Protein AF-A0A3B0ZGQ3-F1 (afdb_monomer_lite)

Radius of gyration: 21.42 Å; chains: 1; bounding box: 50×43×48 Å

pLDDT: mean 82.12, std 12.54, range [58.59, 97.38]

Secondary structure (DSSP, 8-state):
-HHHHHHHHHHHT--------------------SS--EEEEETTEEEEEEEHHHHHHH-THHHHHH-S-SEEEEE-S-HHHHT--

Organism: NCBI:txid652676

Sequence (85 aa):
MRITSFLLLLFGLSGCWFKPAVIGNSAPFSGAGG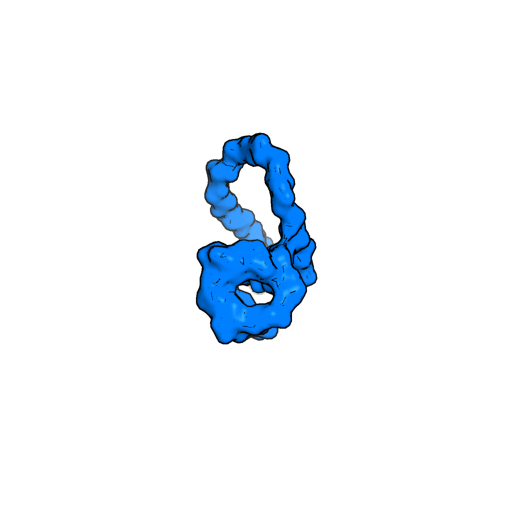HVVHVISHGWHTGLVVPAKEIQARIPALQDQFGDVGSLEFGWGDKGFYQAE

Structure (mmCIF, N/CA/C/O backbone):
data_AF-A0A3B0ZGQ3-F1
#
_entry.id   AF-A0A3B0ZGQ3-F1
#
loop_
_atom_site.group_PDB
_atom_site.id
_atom_site.type_symbol
_atom_site.label_atom_id
_atom_site.label_alt_id
_atom_site.label_comp_id
_atom_site.label_asym_id
_atom_site.label_entity_id
_atom_site.label_seq_id
_atom_site.pdbx_PDB_ins_code
_atom_site.Cartn_x
_atom_site.Cartn_y
_atom_site.Cartn_z
_atom_site.occupancy
_atom_site.B_iso_or_equiv
_atom_site.auth_seq_id
_atom_site.auth_comp_id
_atom_site.auth_asym_id
_atom_site.auth_atom_id
_atom_site.pdbx_PDB_model_num
ATOM 1 N N . MET A 1 1 ? 30.701 -22.785 -37.114 1.00 58.75 1 MET A N 1
ATOM 2 C CA . MET A 1 1 ? 30.104 -23.277 -35.849 1.00 58.75 1 MET A CA 1
ATOM 3 C C . MET A 1 1 ? 30.653 -22.592 -34.599 1.00 58.75 1 MET A C 1
ATOM 5 O O . MET A 1 1 ? 29.853 -22.256 -33.747 1.00 58.75 1 MET A O 1
ATOM 9 N N . ARG A 1 2 ? 31.964 -22.322 -34.467 1.00 68.50 2 ARG A N 1
ATOM 10 C CA . ARG A 1 2 ? 32.517 -21.673 -33.254 1.00 68.50 2 ARG A CA 1
ATOM 11 C C . AR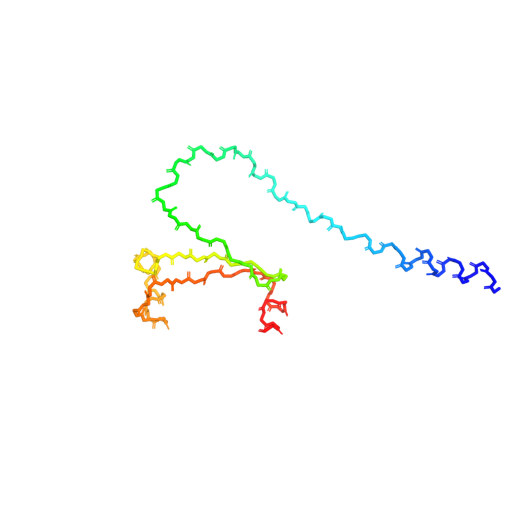G A 1 2 ? 32.128 -20.196 -33.073 1.00 68.50 2 ARG A C 1
ATOM 13 O O . ARG A 1 2 ? 31.809 -19.785 -31.967 1.00 68.50 2 ARG A O 1
ATOM 20 N N . ILE A 1 3 ? 32.115 -19.421 -34.159 1.00 73.25 3 ILE A N 1
ATOM 21 C CA . ILE A 1 3 ? 31.825 -17.974 -34.124 1.00 73.25 3 ILE A CA 1
ATOM 22 C C . ILE A 1 3 ? 30.329 -17.706 -33.909 1.00 73.25 3 ILE A C 1
ATOM 24 O O . ILE A 1 3 ? 29.961 -16.834 -33.130 1.00 73.25 3 ILE A O 1
ATOM 28 N N . THR A 1 4 ? 29.461 -18.499 -34.544 1.00 74.19 4 THR A N 1
ATOM 29 C CA . THR A 1 4 ? 28.005 -18.391 -34.379 1.00 74.19 4 THR A CA 1
ATOM 30 C C . THR A 1 4 ? 27.561 -18.696 -32.951 1.00 74.19 4 THR A C 1
ATOM 32 O O . THR A 1 4 ? 26.749 -17.956 -32.408 1.00 74.19 4 THR A O 1
ATOM 35 N N . SER A 1 5 ? 28.137 -19.713 -32.301 1.00 72.56 5 SER A N 1
ATOM 36 C CA . SER A 1 5 ? 27.865 -19.988 -30.882 1.00 72.56 5 SER A CA 1
ATOM 37 C C . SER A 1 5 ? 28.335 -18.861 -29.960 1.00 72.56 5 SER A C 1
ATOM 39 O O . SER A 1 5 ? 27.660 -18.565 -28.981 1.00 72.56 5 SER A O 1
ATOM 41 N N . PHE A 1 6 ? 29.452 -18.201 -30.280 1.00 78.00 6 PHE A N 1
ATOM 42 C CA . PHE A 1 6 ? 29.967 -17.083 -29.485 1.00 78.00 6 PHE A CA 1
ATOM 43 C C . PHE A 1 6 ? 29.080 -15.833 -29.600 1.00 78.00 6 PHE A C 1
ATOM 45 O O . PHE A 1 6 ? 28.800 -15.173 -28.604 1.00 78.00 6 PHE A O 1
ATOM 52 N N . LEU A 1 7 ? 28.574 -15.552 -30.805 1.00 78.62 7 LEU A N 1
ATOM 53 C CA . LEU A 1 7 ? 27.619 -14.468 -31.057 1.00 78.62 7 LEU A CA 1
ATOM 54 C C . LEU A 1 7 ? 26.275 -14.699 -30.353 1.00 78.62 7 LEU A C 1
ATOM 56 O O . LEU A 1 7 ? 25.734 -13.763 -29.774 1.00 78.62 7 LEU A O 1
ATOM 60 N N . LEU A 1 8 ? 25.766 -15.936 -30.340 1.00 78.44 8 LEU A N 1
ATOM 61 C CA . LEU A 1 8 ? 24.556 -16.294 -29.587 1.00 78.44 8 LEU A CA 1
ATOM 62 C C . LEU A 1 8 ? 24.738 -16.126 -28.071 1.00 78.44 8 LEU A C 1
ATOM 64 O O . LEU A 1 8 ? 23.825 -15.659 -27.396 1.00 78.44 8 LEU A O 1
ATOM 68 N N . LEU A 1 9 ? 25.921 -16.456 -27.542 1.00 78.94 9 LEU A N 1
ATOM 69 C CA . LEU A 1 9 ? 26.235 -16.286 -26.121 1.00 78.94 9 LEU A CA 1
ATOM 70 C C . LEU A 1 9 ? 26.285 -14.801 -25.719 1.00 78.94 9 LEU A C 1
ATOM 72 O O . LEU A 1 9 ? 25.757 -14.421 -24.678 1.00 78.94 9 LEU A O 1
ATOM 76 N N . LEU A 1 10 ? 26.875 -13.956 -26.570 1.00 76.31 10 LEU A N 1
ATOM 77 C CA . LEU A 1 10 ? 26.927 -12.502 -26.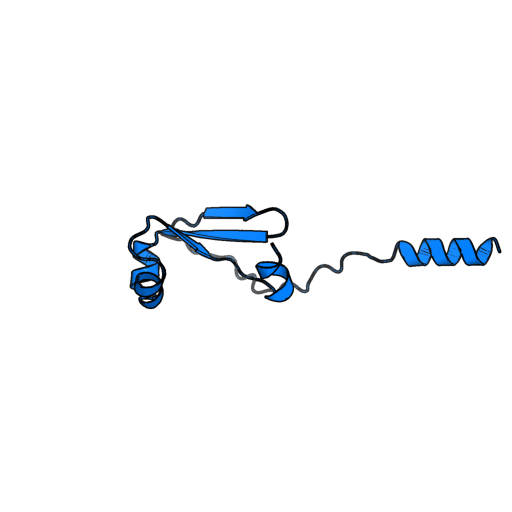380 1.00 76.31 10 LEU A CA 1
ATOM 78 C C . LEU A 1 10 ? 25.536 -11.856 -26.452 1.00 76.31 10 LEU A C 1
ATOM 80 O O . LEU A 1 10 ? 25.254 -10.931 -25.695 1.00 76.31 10 LEU A O 1
ATOM 84 N N . PHE A 1 11 ? 24.651 -12.364 -27.315 1.00 74.81 11 PHE A N 1
ATOM 85 C CA . PHE A 1 11 ? 23.272 -11.878 -27.420 1.00 74.81 11 PHE A CA 1
ATOM 86 C C . PHE A 1 11 ? 22.404 -12.275 -26.215 1.00 74.81 11 PHE A C 1
ATOM 88 O O . PHE A 1 11 ? 21.462 -11.567 -25.885 1.00 74.81 11 PHE A O 1
ATOM 95 N N . GLY A 1 12 ? 22.731 -13.372 -25.524 1.00 71.00 12 GLY A N 1
ATOM 96 C CA . GLY A 1 12 ? 22.048 -13.781 -24.291 1.00 71.00 12 GLY A CA 1
ATOM 97 C C . GLY A 1 12 ? 22.399 -12.931 -23.062 1.00 71.00 12 GLY A C 1
ATOM 98 O O . GLY A 1 12 ? 21.668 -12.954 -22.077 1.00 71.00 12 GLY A O 1
ATOM 99 N N . LEU A 1 13 ? 23.495 -12.165 -23.113 1.00 71.62 13 LEU A N 1
ATOM 100 C CA . LEU A 1 13 ? 23.983 -11.338 -22.001 1.00 71.62 13 LEU A CA 1
ATOM 101 C C . LEU A 1 13 ? 23.549 -9.864 -22.097 1.00 71.62 13 LEU A C 1
ATOM 103 O O . LEU A 1 13 ? 23.826 -9.090 -21.185 1.00 71.62 13 LEU A O 1
ATOM 107 N N . SER A 1 14 ? 22.860 -9.457 -23.169 1.00 66.50 14 SER A N 1
ATOM 108 C CA . SER A 1 14 ? 22.423 -8.067 -23.383 1.00 66.50 14 SER A CA 1
ATOM 109 C C . SER A 1 14 ? 21.106 -7.705 -22.683 1.00 66.50 14 SER A C 1
ATOM 111 O O . SER A 1 14 ? 20.609 -6.590 -22.847 1.00 66.50 14 SER A O 1
ATOM 113 N N . GLY A 1 15 ? 20.572 -8.593 -21.840 1.00 63.28 15 GLY A N 1
ATOM 114 C CA . GLY A 1 15 ? 19.457 -8.311 -20.934 1.00 63.28 15 GLY A CA 1
ATOM 115 C C . GLY A 1 15 ? 19.857 -7.419 -19.755 1.00 63.28 15 GLY A C 1
ATOM 116 O O . GLY A 1 15 ? 19.570 -7.748 -18.608 1.00 63.28 15 GLY A O 1
ATOM 117 N N . CYS A 1 16 ? 20.553 -6.307 -20.000 1.00 66.12 16 CYS A N 1
ATOM 118 C CA . CYS A 1 16 ? 20.766 -5.298 -18.972 1.00 66.12 16 CYS A CA 1
ATOM 119 C C . CYS A 1 16 ? 19.414 -4.669 -18.633 1.00 66.12 16 CYS A C 1
ATOM 121 O O . CYS A 1 16 ? 18.805 -3.999 -19.467 1.00 66.12 16 CYS A O 1
ATOM 123 N N . TRP A 1 17 ? 18.962 -4.908 -17.402 1.00 66.75 17 TRP A N 1
ATOM 124 C CA . TRP A 1 17 ? 17.784 -4.316 -16.777 1.00 66.75 17 TRP A CA 1
ATOM 125 C C . TRP A 1 17 ? 17.829 -2.793 -16.950 1.00 66.75 17 TRP A C 1
ATOM 127 O O . TRP A 1 17 ? 18.577 -2.086 -16.272 1.00 66.75 17 TRP A O 1
ATOM 137 N N . PHE A 1 18 ? 17.091 -2.295 -17.944 1.00 69.19 18 PHE A N 1
ATOM 138 C CA . PHE A 1 18 ? 17.004 -0.875 -18.243 1.00 69.19 18 PHE A CA 1
ATOM 139 C C . PHE A 1 18 ? 16.406 -0.188 -17.019 1.00 69.19 18 PHE A C 1
ATOM 141 O O . PHE A 1 18 ? 15.258 -0.447 -16.655 1.00 69.19 18 PHE A O 1
ATOM 148 N N . LYS A 1 19 ? 17.201 0.646 -16.340 1.00 67.31 19 LYS A N 1
ATOM 149 C CA . LYS A 1 19 ? 16.727 1.401 -15.182 1.00 67.31 19 LYS A CA 1
ATOM 150 C C . LYS A 1 19 ? 15.555 2.264 -15.667 1.00 67.31 19 LYS A C 1
ATOM 152 O O . LYS A 1 19 ? 15.763 3.057 -16.589 1.00 67.31 19 LYS A O 1
ATOM 157 N N . PRO A 1 20 ? 14.338 2.108 -15.114 1.00 67.44 20 PRO A N 1
ATOM 158 C CA . PRO A 1 20 ? 13.199 2.876 -15.584 1.00 67.44 20 PRO A CA 1
ATOM 159 C C . PRO A 1 20 ? 13.511 4.363 -15.442 1.00 67.44 20 PRO A C 1
ATOM 161 O O . PRO A 1 20 ? 14.179 4.779 -14.489 1.00 67.44 20 PRO A O 1
ATOM 164 N N . ALA A 1 21 ? 13.046 5.158 -16.406 1.00 69.75 21 ALA A N 1
ATOM 165 C CA . ALA A 1 21 ? 13.119 6.605 -16.316 1.00 69.75 21 ALA A CA 1
ATOM 166 C C . ALA A 1 21 ? 12.320 7.040 -15.080 1.00 69.75 21 ALA A C 1
ATOM 168 O O . ALA A 1 21 ? 11.091 7.076 -15.098 1.00 69.75 21 ALA A O 1
ATOM 169 N N . VAL A 1 22 ? 13.020 7.307 -13.976 1.00 67.31 22 VAL A N 1
ATOM 170 C CA . VAL A 1 22 ? 12.409 7.890 -12.783 1.00 67.31 22 VAL A CA 1
ATOM 171 C C . VAL A 1 22 ? 11.912 9.269 -13.188 1.00 67.31 22 VAL A C 1
ATOM 173 O O . VAL A 1 22 ? 12.698 10.094 -13.657 1.00 67.31 22 VAL A O 1
ATOM 176 N N . ILE A 1 23 ? 10.610 9.515 -13.029 1.00 70.25 23 ILE A N 1
ATOM 177 C CA . ILE A 1 23 ? 10.044 10.852 -13.191 1.00 70.25 23 ILE A CA 1
ATOM 178 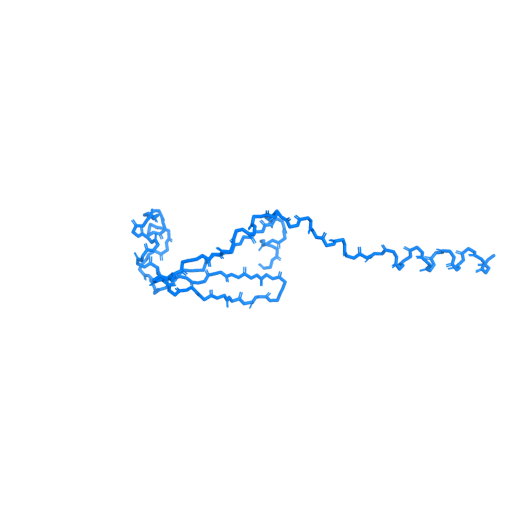C C . ILE A 1 23 ? 10.707 11.726 -12.125 1.00 70.25 23 ILE A C 1
ATOM 180 O O . ILE A 1 23 ? 10.443 11.585 -10.932 1.00 70.25 23 ILE A O 1
ATOM 184 N N . GLY A 1 24 ? 11.641 12.567 -12.564 1.00 59.69 24 GLY A N 1
ATOM 185 C CA . GLY A 1 24 ? 12.478 13.405 -11.716 1.00 59.69 24 GLY A CA 1
ATOM 186 C C . GLY A 1 24 ? 11.701 14.568 -11.120 1.00 59.69 24 GLY A C 1
ATOM 187 O O . GLY A 1 24 ? 11.951 15.713 -11.467 1.00 59.69 24 GLY A O 1
ATOM 188 N N . ASN A 1 25 ? 10.777 14.288 -10.206 1.00 61.12 25 ASN A N 1
ATOM 189 C CA . ASN A 1 25 ? 10.312 15.283 -9.250 1.00 61.12 25 ASN A CA 1
ATOM 190 C C . ASN A 1 25 ? 11.113 15.102 -7.962 1.00 61.12 25 ASN A C 1
ATOM 192 O O . ASN A 1 25 ? 10.713 14.397 -7.043 1.00 61.12 25 ASN A O 1
ATOM 196 N N . SER A 1 26 ? 12.287 15.727 -7.933 1.00 63.06 26 SER A N 1
ATOM 197 C CA . SER A 1 26 ? 13.242 15.691 -6.824 1.00 63.06 26 SER A CA 1
ATOM 198 C C . SER A 1 26 ? 13.344 17.045 -6.124 1.00 63.06 26 SER A C 1
ATOM 200 O O . SER A 1 26 ? 14.439 17.476 -5.764 1.00 63.06 26 SER A O 1
ATOM 202 N N . ALA A 1 27 ? 12.222 17.750 -5.942 1.00 69.94 27 ALA A N 1
ATOM 203 C CA . ALA A 1 27 ? 12.214 18.808 -4.939 1.00 69.94 27 ALA A CA 1
ATOM 204 C C . ALA A 1 27 ? 12.510 18.135 -3.587 1.00 69.94 27 ALA A C 1
ATOM 206 O O . ALA A 1 27 ? 11.826 17.162 -3.252 1.00 69.94 27 ALA A O 1
ATOM 207 N N . PRO A 1 28 ? 13.536 18.573 -2.835 1.00 65.06 28 PRO A N 1
ATOM 208 C CA . PRO A 1 28 ? 13.803 18.006 -1.525 1.00 65.06 28 PRO A CA 1
ATOM 209 C C . PRO A 1 28 ? 12.538 18.154 -0.680 1.00 65.06 28 PRO A C 1
ATOM 211 O O . PRO A 1 28 ? 12.028 19.259 -0.482 1.00 65.06 28 PRO A O 1
ATOM 214 N N . PHE A 1 29 ? 11.997 17.022 -0.237 1.00 67.69 29 PHE A N 1
ATOM 215 C CA . PHE A 1 29 ? 10.837 17.013 0.636 1.00 67.69 29 PHE A CA 1
ATOM 216 C C . PHE A 1 29 ? 11.209 17.735 1.937 1.00 67.69 29 PHE A C 1
ATOM 218 O O . PHE A 1 29 ? 12.093 17.296 2.666 1.00 67.69 29 PHE A O 1
ATOM 225 N N . SER A 1 30 ? 10.556 18.868 2.196 1.00 68.06 30 SER A N 1
ATOM 226 C CA . SER A 1 30 ? 10.782 19.718 3.377 1.00 68.06 30 SER A CA 1
ATOM 227 C C . SER A 1 30 ? 9.668 19.553 4.426 1.00 68.06 30 SER A C 1
ATOM 229 O O . SER A 1 30 ? 9.485 20.376 5.318 1.00 68.06 30 SER A O 1
ATOM 231 N N . GLY A 1 31 ? 8.874 18.485 4.322 1.00 66.25 31 GLY A N 1
ATOM 232 C CA . GLY A 1 31 ? 7.825 18.201 5.291 1.00 66.25 31 GLY A CA 1
ATOM 233 C C . GLY A 1 31 ? 8.375 17.459 6.506 1.00 66.25 31 GLY A C 1
ATOM 234 O O . GLY A 1 31 ? 8.926 16.370 6.378 1.00 66.25 31 GLY A O 1
ATOM 235 N N . ALA A 1 32 ? 8.140 17.979 7.706 1.00 66.31 32 ALA A N 1
ATOM 236 C CA . ALA A 1 32 ? 8.074 17.133 8.893 1.00 66.31 32 ALA A CA 1
ATOM 237 C C . ALA A 1 32 ? 6.717 16.414 8.849 1.00 66.31 32 ALA A C 1
ATOM 239 O O . ALA A 1 32 ? 5.741 16.887 9.424 1.00 66.31 32 ALA A O 1
ATOM 240 N N . GLY A 1 33 ? 6.596 15.360 8.034 1.00 69.38 33 GLY A N 1
ATOM 241 C CA . GLY A 1 33 ? 5.336 14.630 7.884 1.00 69.38 33 GLY A CA 1
ATOM 242 C C . GLY A 1 33 ? 4.795 14.204 9.254 1.00 69.38 33 GLY A C 1
ATOM 243 O O . GLY A 1 33 ? 5.496 13.540 10.007 1.00 69.38 33 GLY A O 1
ATOM 244 N N . GLY A 1 34 ? 3.564 14.607 9.587 1.00 81.81 34 GLY A N 1
ATOM 245 C CA . GLY A 1 34 ? 2.928 14.285 10.874 1.00 81.81 34 GLY A CA 1
ATOM 246 C C . GLY A 1 34 ? 2.319 12.881 10.946 1.00 81.81 34 GLY A C 1
ATOM 247 O O . GLY A 1 34 ? 1.776 12.506 11.980 1.00 81.81 34 GLY A O 1
ATOM 248 N N . HIS A 1 35 ? 2.393 12.118 9.854 1.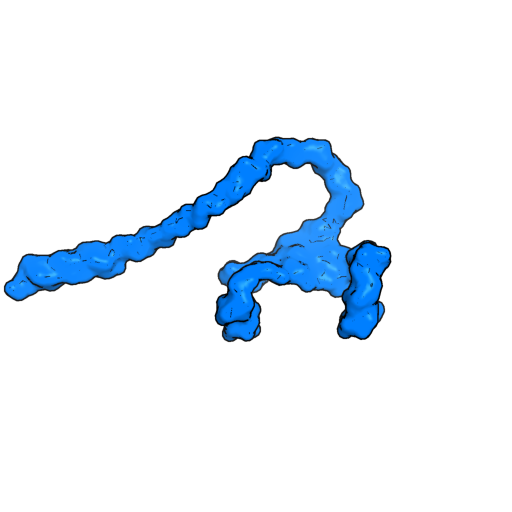00 82.81 35 HIS A N 1
ATOM 249 C CA . HIS A 1 35 ? 1.810 10.786 9.735 1.00 82.81 35 HIS A CA 1
ATOM 250 C C . HIS A 1 35 ? 2.915 9.744 9.592 1.00 82.81 35 HIS A C 1
ATOM 252 O O . HIS A 1 35 ? 3.859 9.927 8.821 1.00 82.81 35 HIS A O 1
ATOM 258 N N . VAL A 1 36 ? 2.768 8.635 10.310 1.00 84.81 36 VAL A N 1
ATOM 259 C CA . VAL A 1 36 ? 3.638 7.470 10.159 1.00 84.81 36 VAL A CA 1
ATOM 260 C C . VAL A 1 36 ? 3.081 6.598 9.040 1.00 84.81 36 VAL A C 1
ATOM 262 O O . VAL A 1 36 ? 1.911 6.223 9.060 1.00 84.81 36 VAL A O 1
ATOM 265 N N . VAL A 1 37 ? 3.933 6.275 8.070 1.00 90.38 37 VAL A N 1
ATOM 266 C CA . VAL A 1 37 ? 3.642 5.316 7.000 1.00 90.38 37 VAL A CA 1
ATOM 267 C C . VAL A 1 37 ? 4.687 4.217 7.078 1.00 90.38 37 VAL A C 1
ATOM 269 O O . VAL A 1 37 ? 5.883 4.505 7.156 1.00 90.38 37 VAL A O 1
ATOM 272 N N . HIS A 1 38 ? 4.251 2.962 7.056 1.00 93.69 38 HIS A N 1
ATOM 273 C CA . HIS A 1 38 ? 5.166 1.828 7.027 1.00 93.69 38 HIS A CA 1
ATOM 274 C C . HIS A 1 38 ? 5.359 1.366 5.588 1.00 93.69 38 HIS A C 1
ATOM 276 O O . HIS A 1 38 ? 4.388 1.176 4.860 1.00 93.69 38 HIS A O 1
ATOM 282 N N . VAL A 1 39 ? 6.614 1.167 5.194 1.00 94.19 39 VAL A N 1
ATOM 283 C CA . VAL A 1 39 ? 6.958 0.527 3.922 1.00 94.19 39 VAL A CA 1
ATOM 284 C C . VAL A 1 39 ? 7.161 -0.954 4.194 1.00 94.19 39 VAL A C 1
ATOM 286 O O . VAL A 1 39 ? 7.967 -1.314 5.054 1.00 94.19 39 VAL A O 1
ATOM 289 N N . ILE A 1 40 ? 6.435 -1.798 3.473 1.00 93.88 40 ILE A N 1
ATOM 290 C CA . ILE A 1 40 ? 6.513 -3.253 3.603 1.00 93.88 40 ILE A CA 1
ATOM 291 C C . ILE A 1 40 ? 6.964 -3.873 2.287 1.00 93.88 40 ILE A C 1
ATOM 293 O O . ILE A 1 40 ? 6.634 -3.377 1.212 1.00 93.88 40 ILE A O 1
ATOM 297 N N . SER A 1 41 ? 7.754 -4.940 2.379 1.00 90.31 41 SER A N 1
ATOM 298 C CA . SER A 1 41 ? 8.282 -5.656 1.220 1.00 90.31 41 SER A CA 1
ATOM 299 C C . SER A 1 41 ? 7.583 -7.000 1.066 1.00 90.31 41 SER A C 1
ATOM 301 O O . SER A 1 41 ? 7.498 -7.771 2.019 1.00 90.31 41 SER A O 1
ATOM 303 N N . HIS A 1 42 ? 7.168 -7.289 -0.163 1.00 87.19 42 HIS A N 1
ATOM 304 C CA . HIS A 1 42 ? 6.643 -8.572 -0.628 1.00 87.19 42 HIS A CA 1
ATOM 305 C C . HIS A 1 42 ? 7.581 -9.182 -1.688 1.00 87.19 42 HIS A C 1
ATOM 307 O O . HIS A 1 42 ? 7.147 -9.784 -2.662 1.00 87.19 42 HIS A O 1
ATOM 313 N N . GLY A 1 43 ? 8.897 -8.986 -1.550 1.00 87.38 43 GLY A N 1
ATOM 314 C CA . GLY A 1 43 ? 9.876 -9.421 -2.551 1.00 87.38 43 GLY A CA 1
ATOM 315 C C . GLY A 1 43 ? 9.953 -8.453 -3.732 1.00 87.38 43 GLY A C 1
ATOM 316 O O . GLY A 1 43 ? 10.572 -7.396 -3.610 1.00 87.38 43 GLY A O 1
ATOM 317 N N . TRP A 1 44 ? 9.346 -8.806 -4.870 1.00 85.19 44 TRP A N 1
ATOM 318 C CA . TRP A 1 44 ? 9.314 -7.947 -6.068 1.00 85.19 44 TRP A CA 1
ATOM 319 C C . TRP A 1 44 ? 8.314 -6.789 -5.955 1.00 85.19 44 TRP A C 1
ATOM 321 O O . TRP A 1 44 ? 8.369 -5.850 -6.751 1.00 85.19 44 TRP A O 1
ATOM 331 N N . HIS A 1 45 ? 7.446 -6.835 -4.945 1.00 84.94 45 HIS A N 1
ATOM 332 C CA . HIS A 1 45 ? 6.439 -5.825 -4.652 1.00 84.94 45 HIS A CA 1
ATOM 333 C C . HIS A 1 45 ? 6.750 -5.072 -3.353 1.00 84.94 45 HIS A C 1
ATOM 335 O O . HIS A 1 45 ? 7.395 -5.592 -2.437 1.00 84.94 45 HIS A O 1
ATOM 341 N N . THR A 1 46 ? 6.274 -3.829 -3.273 1.00 89.44 46 THR A N 1
ATOM 342 C CA . THR A 1 46 ? 6.324 -2.998 -2.066 1.00 89.44 46 THR A CA 1
ATOM 343 C C . THR A 1 46 ? 4.937 -2.423 -1.817 1.00 89.44 46 THR A C 1
ATOM 345 O O . THR A 1 46 ? 4.271 -1.991 -2.758 1.00 89.44 46 THR A O 1
ATOM 348 N N . GLY A 1 47 ? 4.532 -2.399 -0.554 1.00 92.25 47 GLY A N 1
ATOM 349 C CA . GLY A 1 47 ? 3.272 -1.823 -0.101 1.00 92.25 47 GLY A CA 1
ATOM 350 C C . GLY A 1 47 ? 3.502 -0.686 0.889 1.00 92.25 47 GLY A C 1
ATOM 351 O O . GLY A 1 47 ? 4.560 -0.578 1.522 1.00 92.25 47 GLY A O 1
ATOM 352 N N . LEU A 1 48 ? 2.494 0.172 1.033 1.00 95.44 48 LEU A N 1
ATOM 353 C CA . LEU A 1 48 ? 2.429 1.187 2.083 1.00 95.44 48 LEU A CA 1
ATOM 354 C C . LEU A 1 48 ? 1.304 0.850 3.051 1.00 95.44 48 LEU A C 1
ATOM 356 O O . LEU A 1 48 ? 0.151 0.769 2.641 1.00 95.44 48 LEU A O 1
ATOM 360 N N . VAL A 1 49 ? 1.617 0.721 4.337 1.00 96.44 49 VAL A N 1
ATOM 361 C CA . VAL A 1 49 ? 0.609 0.530 5.385 1.00 96.44 49 VAL A CA 1
ATOM 362 C C . VAL A 1 49 ? 0.359 1.845 6.107 1.00 96.44 49 VAL A C 1
ATOM 364 O O . VAL A 1 49 ? 1.295 2.495 6.587 1.00 96.44 49 VAL A O 1
ATOM 367 N N . VAL A 1 50 ? -0.918 2.215 6.203 1.00 95.56 50 VAL A N 1
ATOM 368 C CA . VAL A 1 50 ? -1.396 3.436 6.868 1.00 95.56 50 VAL A CA 1
ATOM 369 C C . VAL A 1 50 ? -2.535 3.125 7.851 1.00 95.56 50 VAL A C 1
ATOM 371 O O . VAL A 1 50 ? -3.234 2.121 7.676 1.00 95.56 50 VAL A O 1
ATOM 374 N N . PRO A 1 51 ? -2.768 3.972 8.873 1.00 95.56 51 PRO A N 1
ATOM 375 C CA . PRO A 1 51 ? -3.911 3.825 9.774 1.00 95.56 51 PRO A CA 1
ATOM 376 C C . PRO A 1 51 ? -5.244 3.885 9.017 1.00 95.56 51 PRO A C 1
ATOM 378 O O . PRO A 1 51 ? -5.518 4.852 8.299 1.00 95.56 51 PRO A O 1
ATOM 381 N N . ALA A 1 52 ? -6.098 2.874 9.198 1.00 96.12 52 ALA A N 1
ATOM 382 C CA . ALA A 1 52 ? -7.332 2.753 8.418 1.00 96.12 52 ALA A CA 1
ATOM 383 C C . ALA A 1 52 ? -8.308 3.898 8.713 1.00 96.12 52 ALA A C 1
ATOM 385 O O . ALA A 1 52 ? -8.821 4.524 7.792 1.00 96.12 52 ALA A O 1
ATOM 386 N N . LYS A 1 53 ? -8.473 4.251 9.994 1.00 95.00 53 LYS A N 1
ATOM 387 C CA . LYS A 1 53 ? -9.353 5.340 10.438 1.00 95.00 53 LYS A CA 1
ATOM 388 C C . LYS A 1 53 ? -9.073 6.664 9.721 1.00 95.00 53 LYS A C 1
ATOM 390 O O . LYS A 1 53 ? -9.999 7.376 9.340 1.00 95.00 53 LYS A O 1
ATOM 395 N N . GLU A 1 54 ? -7.799 7.007 9.539 1.00 93.69 54 GLU A N 1
ATOM 396 C CA . GLU A 1 54 ? -7.404 8.262 8.892 1.00 93.69 54 GLU A CA 1
ATOM 397 C C . GLU A 1 54 ? -7.673 8.241 7.385 1.00 93.69 54 GLU A C 1
ATOM 399 O O . GLU A 1 54 ? -8.142 9.239 6.832 1.00 93.69 54 GLU A O 1
ATOM 404 N N . ILE A 1 55 ? -7.397 7.119 6.712 1.00 95.12 55 ILE A N 1
ATOM 405 C CA . ILE A 1 55 ? -7.581 7.022 5.261 1.00 95.12 55 ILE A CA 1
ATOM 406 C C . ILE A 1 55 ? -9.046 6.792 4.873 1.00 95.12 55 ILE A C 1
ATOM 408 O O . ILE A 1 55 ? -9.503 7.383 3.900 1.00 95.12 55 ILE A O 1
ATOM 412 N N . GLN A 1 56 ? -9.818 6.037 5.660 1.00 97.19 56 GLN A N 1
ATOM 413 C CA . GLN A 1 56 ? -11.259 5.837 5.466 1.00 97.19 56 GLN A CA 1
ATOM 414 C C . GLN A 1 56 ? -12.041 7.143 5.661 1.00 97.19 56 GLN A C 1
ATOM 416 O O . GLN A 1 56 ? -12.987 7.402 4.924 1.00 97.19 56 GLN A O 1
ATOM 421 N N . ALA A 1 57 ? -11.597 8.030 6.560 1.00 95.38 57 ALA A N 1
ATOM 422 C CA . ALA A 1 57 ? -12.167 9.375 6.681 1.00 95.38 57 ALA A CA 1
ATOM 423 C C . ALA A 1 57 ? -11.970 10.230 5.412 1.00 95.38 57 ALA A C 1
ATOM 425 O O . ALA A 1 57 ? -12.754 11.141 5.151 1.00 95.38 57 ALA A O 1
ATOM 426 N N . ARG A 1 58 ? -10.926 9.951 4.619 1.00 95.12 58 ARG A N 1
ATOM 427 C CA . ARG A 1 58 ? -10.640 10.642 3.348 1.00 95.12 58 ARG A CA 1
ATOM 428 C C . ARG A 1 58 ? -11.243 9.929 2.139 1.00 95.12 58 ARG A C 1
ATOM 430 O O . ARG A 1 58 ? -11.574 10.587 1.157 1.00 95.12 58 ARG A O 1
ATOM 437 N N . ILE A 1 59 ? -11.374 8.605 2.204 1.00 96.25 59 ILE A N 1
ATOM 438 C CA . ILE A 1 59 ? -11.907 7.744 1.146 1.00 96.25 59 ILE A CA 1
ATOM 439 C C . ILE A 1 59 ? -12.977 6.823 1.764 1.00 96.25 59 ILE A C 1
ATOM 441 O O . ILE A 1 59 ? -12.690 5.660 2.057 1.00 96.25 59 ILE A O 1
ATOM 445 N N . PRO A 1 60 ? -14.217 7.312 1.959 1.00 95.94 60 PRO A N 1
ATOM 446 C CA . PRO A 1 60 ? -15.265 6.563 2.661 1.00 95.94 60 PRO A CA 1
ATOM 447 C C . PRO A 1 60 ? -15.607 5.210 2.032 1.00 95.94 60 PRO A C 1
ATOM 449 O O . PRO A 1 60 ? -15.930 4.273 2.748 1.00 95.94 60 PRO A O 1
ATOM 452 N N . ALA A 1 61 ? -15.433 5.059 0.715 1.00 97.38 61 ALA A N 1
ATOM 453 C CA . ALA A 1 61 ? -15.633 3.779 0.031 1.00 97.38 61 ALA A CA 1
ATOM 454 C C . ALA A 1 61 ? -14.744 2.642 0.583 1.00 97.38 61 ALA A C 1
ATOM 456 O O . ALA A 1 61 ? -15.106 1.472 0.489 1.00 97.38 61 A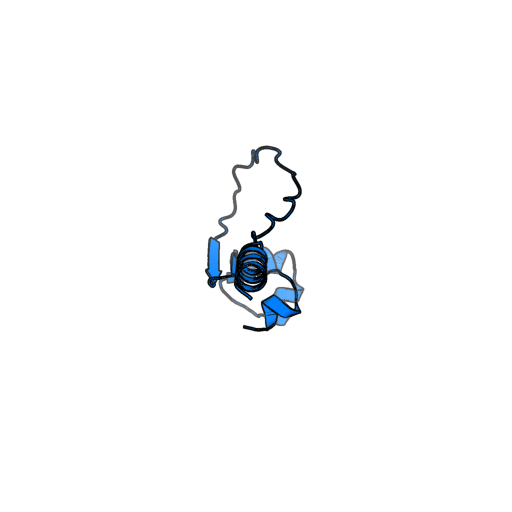LA A O 1
ATOM 457 N N . LEU A 1 62 ? -13.594 2.964 1.193 1.00 97.19 62 LEU A N 1
ATOM 458 C CA . LEU A 1 62 ? -12.754 1.970 1.867 1.00 97.19 62 LEU A CA 1
ATOM 459 C C . LEU A 1 62 ? -13.404 1.439 3.153 1.00 97.19 62 LEU A C 1
ATOM 461 O O . LEU A 1 62 ? -13.145 0.302 3.534 1.00 97.19 62 LEU A O 1
ATOM 465 N N . GLN A 1 63 ? -14.238 2.233 3.829 1.00 97.19 63 GLN A N 1
ATOM 466 C CA . GLN A 1 63 ? -15.011 1.767 4.982 1.00 97.19 63 GLN A CA 1
ATOM 467 C C . GLN A 1 63 ? -16.065 0.753 4.542 1.00 97.19 63 GLN A C 1
ATOM 469 O O . GLN A 1 63 ? -16.203 -0.295 5.172 1.00 97.19 63 GLN A O 1
ATOM 474 N N . ASP A 1 64 ? -16.760 1.049 3.443 1.00 96.25 64 ASP A N 1
ATOM 475 C CA . ASP A 1 64 ? -17.783 0.166 2.882 1.00 96.25 64 ASP A CA 1
ATOM 476 C C . ASP A 1 64 ? -17.179 -1.166 2.414 1.00 96.25 64 ASP A C 1
ATOM 478 O O . ASP A 1 64 ? -17.793 -2.220 2.567 1.00 96.25 64 ASP A O 1
ATOM 482 N N . GLN A 1 65 ? -15.960 -1.128 1.867 1.00 96.75 65 GLN A N 1
ATOM 483 C CA . GLN A 1 65 ? -15.287 -2.309 1.334 1.00 96.75 65 GLN A CA 1
ATOM 484 C C . GLN A 1 65 ? -14.590 -3.161 2.405 1.00 96.75 65 GLN A C 1
ATOM 486 O O . GLN A 1 65 ? -14.635 -4.388 2.324 1.00 96.75 65 GLN A O 1
ATOM 491 N N . PHE A 1 66 ? -13.913 -2.536 3.371 1.00 96.50 66 PHE A N 1
ATOM 492 C CA . PHE A 1 66 ? -13.012 -3.238 4.294 1.00 96.50 66 PHE A CA 1
ATOM 493 C C . PHE A 1 66 ? -13.512 -3.291 5.742 1.00 96.50 66 PHE A C 1
ATOM 495 O O . PHE A 1 66 ? -12.973 -4.061 6.534 1.00 96.50 66 PHE A O 1
ATOM 502 N N . GLY A 1 67 ? -14.548 -2.530 6.100 1.00 96.44 67 GLY A N 1
ATOM 503 C CA . GLY A 1 67 ? -15.059 -2.494 7.468 1.00 96.44 67 GLY A CA 1
ATOM 504 C C . GLY A 1 67 ? -14.103 -1.814 8.454 1.00 96.44 67 GLY A C 1
ATOM 505 O O . GLY A 1 67 ? -13.259 -1.000 8.074 1.00 96.44 67 GLY A O 1
ATOM 506 N N . ASP A 1 68 ? -14.290 -2.091 9.744 1.00 96.06 68 ASP A N 1
ATOM 507 C CA . ASP A 1 68 ? -13.459 -1.536 10.820 1.00 96.06 68 ASP A CA 1
ATOM 508 C C . ASP A 1 68 ? -12.193 -2.388 11.000 1.00 96.06 68 ASP A C 1
ATOM 510 O O . ASP A 1 68 ? -12.244 -3.514 11.499 1.00 96.06 68 ASP A O 1
ATOM 514 N N . VAL A 1 69 ? -11.059 -1.862 10.537 1.00 97.00 69 VAL A N 1
ATOM 515 C CA . VAL A 1 69 ? -9.743 -2.515 10.587 1.00 97.00 69 VAL A CA 1
ATOM 516 C C . VAL A 1 69 ? -8.707 -1.547 11.160 1.00 97.00 69 VAL A C 1
ATOM 518 O O . VAL A 1 69 ? -8.891 -0.337 11.129 1.00 97.00 69 VAL A O 1
ATOM 521 N N . GLY A 1 70 ? -7.594 -2.052 11.699 1.00 96.38 70 GLY A N 1
ATOM 522 C CA . GLY A 1 70 ? -6.564 -1.182 12.292 1.00 96.38 70 GLY A CA 1
ATOM 523 C C . GLY A 1 70 ? -5.748 -0.405 11.251 1.00 96.38 70 GLY A C 1
ATOM 524 O O . GLY A 1 70 ? -5.432 0.774 11.429 1.00 96.38 70 GLY A O 1
ATOM 525 N N . SER A 1 71 ? -5.422 -1.058 10.140 1.00 96.38 71 SER A N 1
ATOM 526 C CA . SER A 1 71 ? -4.591 -0.507 9.075 1.00 96.38 71 SER A CA 1
ATOM 527 C C . SER A 1 71 ? -5.025 -1.028 7.710 1.00 96.38 71 SER A C 1
ATOM 529 O O . SER A 1 71 ? -5.675 -2.067 7.602 1.00 96.38 71 SER A O 1
ATOM 531 N N . LEU A 1 72 ? -4.659 -0.284 6.670 1.00 97.12 72 LEU A N 1
ATOM 532 C CA . LEU A 1 72 ? -4.844 -0.676 5.279 1.00 97.12 72 LEU A CA 1
ATOM 533 C C . LEU A 1 72 ? -3.505 -0.621 4.556 1.00 97.12 72 LEU A C 1
ATOM 535 O O . LEU A 1 72 ? -2.714 0.303 4.767 1.00 97.12 72 LEU A O 1
ATOM 539 N N . GLU A 1 73 ? -3.278 -1.614 3.705 1.00 95.38 73 GLU A N 1
ATOM 540 C CA . GLU A 1 73 ? -2.139 -1.665 2.803 1.00 95.38 73 GLU A CA 1
ATOM 541 C C . GLU A 1 73 ? -2.535 -1.158 1.414 1.00 95.38 73 GLU A C 1
ATOM 543 O O . GLU A 1 73 ? -3.565 -1.544 0.860 1.00 95.38 73 GLU A O 1
ATOM 548 N N . PHE A 1 74 ? -1.682 -0.315 0.842 1.00 93.56 74 PHE A N 1
ATOM 549 C CA . PHE A 1 74 ? -1.792 0.186 -0.517 1.00 93.56 74 PHE A CA 1
ATOM 550 C C . PHE A 1 74 ? -0.627 -0.331 -1.352 1.00 93.56 74 PHE A C 1
ATOM 552 O O . PHE A 1 74 ? 0.523 0.077 -1.170 1.00 93.56 74 PHE A O 1
ATOM 559 N N . GLY A 1 75 ? -0.967 -1.210 -2.288 1.00 89.94 75 GLY A N 1
ATOM 560 C CA . GLY A 1 75 ? -0.098 -1.699 -3.346 1.00 89.94 75 GLY A CA 1
ATOM 561 C C . GLY A 1 75 ? -0.414 -1.044 -4.686 1.00 89.94 75 GLY A C 1
ATOM 562 O O . GLY A 1 75 ? -1.558 -0.667 -4.946 1.00 89.94 75 GLY A O 1
ATOM 563 N N . TRP A 1 76 ? 0.585 -0.908 -5.555 1.00 89.56 76 TRP A N 1
ATOM 564 C CA . TRP A 1 76 ? 0.392 -0.424 -6.922 1.00 89.56 76 TRP A CA 1
ATOM 565 C C . TRP A 1 76 ? 1.377 -1.091 -7.880 1.00 89.56 76 TRP A C 1
ATOM 567 O O . TRP A 1 76 ? 2.491 -1.454 -7.511 1.00 89.56 76 TRP A O 1
ATOM 577 N N . GLY A 1 77 ? 0.978 -1.213 -9.142 1.00 85.06 77 GLY A N 1
ATOM 578 C CA . GLY A 1 77 ? 1.795 -1.823 -10.181 1.00 85.06 77 GLY A CA 1
ATOM 579 C C . GLY A 1 77 ? 0.987 -2.097 -11.439 1.00 85.06 77 GLY A C 1
ATOM 580 O O . GLY A 1 77 ? -0.190 -1.739 -11.530 1.00 85.06 77 GLY A O 1
ATOM 581 N N . ASP A 1 78 ? 1.628 -2.735 -12.416 1.00 84.50 78 ASP A N 1
ATOM 582 C CA . ASP A 1 78 ? 0.906 -3.283 -13.559 1.00 84.50 78 ASP A CA 1
ATOM 583 C C . ASP A 1 78 ? -0.068 -4.363 -13.082 1.00 84.50 78 ASP A C 1
ATOM 585 O O . ASP A 1 78 ? 0.310 -5.243 -12.313 1.00 84.50 78 ASP A O 1
ATOM 589 N N . LYS A 1 79 ? -1.319 -4.316 -13.545 1.00 82.38 79 LYS A N 1
ATOM 590 C CA . LYS A 1 79 ? -2.362 -5.247 -13.098 1.00 82.38 79 LYS A CA 1
ATOM 591 C C . LYS A 1 79 ? -1.983 -6.711 -13.351 1.00 82.38 79 LYS A C 1
ATOM 593 O O . LYS A 1 79 ? -2.257 -7.553 -12.501 1.00 82.38 79 LYS A O 1
ATOM 598 N N . GLY A 1 80 ? -1.393 -7.010 -14.510 1.00 79.25 80 GLY A N 1
ATOM 599 C CA . GLY A 1 80 ? -1.029 -8.370 -14.905 1.00 79.25 80 GLY A CA 1
ATOM 600 C C . GLY A 1 80 ? 0.138 -8.931 -14.099 1.00 79.25 80 GLY A C 1
ATOM 601 O O . GLY A 1 80 ? 0.236 -10.142 -13.955 1.00 79.25 80 GLY A O 1
ATOM 602 N N . PHE A 1 81 ? 0.988 -8.063 -13.554 1.00 74.12 81 PHE A N 1
ATOM 603 C CA . PHE A 1 81 ? 2.082 -8.445 -12.665 1.00 74.12 81 PHE A CA 1
ATOM 604 C C . PHE A 1 81 ? 1.639 -8.494 -11.194 1.00 74.12 81 PHE A C 1
ATOM 606 O O . PHE A 1 81 ? 1.891 -9.476 -10.508 1.00 74.12 81 PHE A O 1
ATOM 613 N N . TYR A 1 82 ? 0.909 -7.477 -10.731 1.00 72.75 82 TYR A N 1
ATOM 614 C CA . TYR A 1 82 ? 0.557 -7.299 -9.318 1.00 72.75 82 TYR A CA 1
ATOM 615 C C . TYR A 1 82 ? -0.537 -8.259 -8.830 1.00 72.75 82 TYR A C 1
ATOM 617 O O . TYR A 1 82 ? -0.600 -8.571 -7.650 1.00 72.75 82 TYR A O 1
ATOM 625 N N . GLN A 1 83 ? -1.428 -8.714 -9.719 1.00 76.25 83 GLN A N 1
ATOM 626 C CA . GLN A 1 83 ? -2.489 -9.677 -9.377 1.00 76.25 83 GLN A CA 1
ATOM 627 C C . GLN A 1 83 ? -2.124 -11.129 -9.715 1.00 76.25 83 GLN A C 1
ATOM 629 O O . GLN A 1 83 ? -2.975 -12.007 -9.595 1.00 76.25 83 GLN A O 1
ATOM 634 N N . ALA A 1 84 ? -0.913 -11.376 -10.221 1.00 71.75 84 ALA A N 1
ATOM 635 C CA . ALA A 1 84 ? -0.466 -12.719 -10.582 1.00 71.75 84 ALA A CA 1
ATOM 636 C C . ALA A 1 84 ? 0.146 -13.497 -9.403 1.00 71.75 84 ALA A C 1
ATOM 638 O O . ALA A 1 84 ? 0.432 -14.684 -9.569 1.00 71.75 84 ALA A O 1
ATOM 639 N N . GLU A 1 85 ? 0.340 -12.841 -8.254 1.00 58.59 85 GLU A N 1
ATOM 640 C CA . GLU A 1 85 ? 0.769 -13.445 -6.984 1.00 58.59 85 GLU A CA 1
ATOM 641 C C . GLU A 1 85 ? -0.416 -13.743 -6.055 1.00 58.59 85 GLU A C 1
ATOM 643 O O . GLU A 1 85 ? -1.362 -12.921 -6.001 1.00 58.59 85 GLU A O 1
#

Foldseek 3Di:
DVVVVVVVVVVVPPPDPDDPDDPPPPPPDPDPDPFDWDWDDPDVWIKIKGAPVVVCVVVVVCCVVPNDDGIDIDTDDDPVVVVPD

InterPro domains:
  IPR011727 Conserved hypothetical protein CHP02117 [PF09601] (37-84)